Protein AF-A0A9E2LKU8-F1 (afdb_monomer_lite)

pLDDT: mean 84.95, std 12.09, range [50.47, 97.06]

Sequence (110 aa):
MYIESYIDKIQSFVNSGNYHAAFNIAISGLNECRSNNDQLCINKFLSIISGISLMMAHEFGSKEYLDKGEGSKMFCFICGATEDKAELLAGASGAICAKCAKDAYKHFSG

Radius of gyration: 20.59 Å; chains: 1; bounding box: 26×54×46 Å

Structure (mmCIF, N/CA/C/O backbone):
data_AF-A0A9E2LKU8-F1
#
_entry.id   AF-A0A9E2LKU8-F1
#
loop_
_atom_site.group_PDB
_atom_site.id
_atom_site.type_symbol
_atom_site.label_atom_id
_atom_site.label_alt_id
_atom_site.label_comp_id
_atom_site.label_asym_id
_atom_site.label_entity_id
_atom_site.label_seq_id
_atom_site.pdbx_PDB_ins_code
_atom_site.Cartn_x
_atom_site.Cartn_y
_atom_site.Cartn_z
_atom_site.occupancy
_atom_site.B_iso_or_equiv
_atom_site.auth_seq_id
_atom_site.auth_comp_id
_atom_site.auth_asym_id
_atom_site.auth_atom_id
_atom_site.pdbx_PDB_model_num
ATOM 1 N N . MET A 1 1 ? -12.541 15.348 14.274 1.00 51.66 1 MET A N 1
ATOM 2 C CA . MET A 1 1 ? -11.275 15.180 13.529 1.00 51.66 1 MET A CA 1
ATOM 3 C C . MET A 1 1 ? -11.625 14.871 12.081 1.00 51.66 1 MET A C 1
ATOM 5 O O . MET A 1 1 ? -12.233 13.837 11.835 1.00 51.66 1 MET A O 1
ATOM 9 N N . TYR A 1 2 ? -11.346 15.773 11.136 1.00 65.75 2 TYR A N 1
ATOM 10 C CA . TYR A 1 2 ? -11.710 15.564 9.729 1.00 65.75 2 TYR A CA 1
ATOM 11 C C . TYR A 1 2 ? -10.594 14.796 9.021 1.00 65.75 2 TYR A C 1
ATOM 13 O O . TYR A 1 2 ? -9.729 15.390 8.383 1.00 65.75 2 TYR A O 1
ATOM 21 N N . ILE A 1 3 ? -10.612 13.467 9.154 1.00 74.31 3 ILE A N 1
ATOM 22 C CA . ILE A 1 3 ? 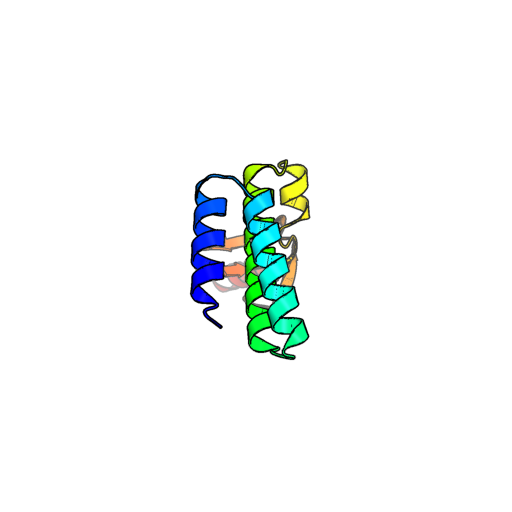-9.738 12.538 8.412 1.00 74.31 3 ILE A CA 1
ATOM 23 C C . ILE A 1 3 ? -9.736 12.862 6.907 1.00 74.31 3 ILE A C 1
ATOM 25 O O . ILE A 1 3 ? -8.711 12.727 6.247 1.00 74.31 3 ILE A O 1
ATOM 29 N N . GLU A 1 4 ? -10.858 13.350 6.377 1.00 79.50 4 GLU A N 1
ATOM 30 C CA . GLU A 1 4 ? -10.984 13.795 4.986 1.00 79.50 4 GLU A CA 1
ATOM 31 C C . GLU A 1 4 ? -9.998 14.915 4.624 1.00 79.50 4 GLU A C 1
ATOM 33 O O . GLU A 1 4 ? -9.355 14.839 3.586 1.00 79.50 4 GLU A O 1
ATOM 38 N N . SER A 1 5 ? -9.733 15.865 5.529 1.00 84.81 5 SER A N 1
ATOM 39 C CA . SER A 1 5 ? -8.751 16.931 5.279 1.00 84.81 5 SER A CA 1
ATOM 40 C C . SER A 1 5 ? -7.315 16.406 5.160 1.00 84.81 5 SER A C 1
ATOM 42 O O . SER A 1 5 ? -6.513 16.967 4.410 1.00 84.81 5 SER A O 1
ATOM 44 N N . TYR A 1 6 ? -6.973 15.330 5.878 1.00 86.81 6 TYR A N 1
ATOM 45 C CA . TYR A 1 6 ? -5.689 14.649 5.694 1.00 86.81 6 TYR A CA 1
ATOM 46 C C . TYR A 1 6 ? -5.638 13.945 4.339 1.00 86.81 6 TYR A C 1
ATOM 48 O O . TYR A 1 6 ? -4.651 14.089 3.623 1.00 86.81 6 TYR A O 1
ATOM 56 N N . ILE A 1 7 ? -6.699 13.222 3.975 1.00 89.81 7 ILE A N 1
ATOM 57 C CA . ILE A 1 7 ? -6.778 12.467 2.717 1.00 89.81 7 ILE A CA 1
ATOM 58 C C . ILE A 1 7 ? -6.666 13.398 1.509 1.00 89.81 7 ILE A C 1
ATOM 60 O O . ILE A 1 7 ? -5.848 13.135 0.631 1.00 89.81 7 ILE A O 1
ATOM 64 N N . ASP A 1 8 ? -7.390 14.516 1.499 1.00 91.94 8 ASP A N 1
ATOM 65 C CA . ASP A 1 8 ? -7.356 15.480 0.393 1.00 91.94 8 ASP A CA 1
ATOM 66 C C . ASP A 1 8 ? -5.957 16.079 0.199 1.00 91.94 8 ASP A C 1
ATOM 68 O O . ASP A 1 8 ? -5.458 16.197 -0.923 1.00 91.94 8 ASP A O 1
ATOM 72 N N . LYS A 1 9 ? -5.275 16.414 1.303 1.00 93.38 9 LYS A N 1
ATOM 73 C CA . LYS A 1 9 ? -3.895 16.921 1.261 1.00 93.38 9 LYS A CA 1
ATOM 74 C C . LYS A 1 9 ? -2.920 15.863 0.761 1.00 93.38 9 LYS A C 1
ATOM 76 O O . LYS A 1 9 ? -2.075 16.172 -0.075 1.00 93.38 9 LYS A O 1
ATOM 81 N N . ILE A 1 10 ? -3.040 14.629 1.252 1.00 94.25 10 ILE A N 1
ATOM 82 C CA . ILE A 1 10 ? -2.211 13.504 0.803 1.00 94.25 10 ILE A CA 1
ATOM 83 C C . ILE A 1 10 ? -2.395 13.301 -0.700 1.00 94.25 10 ILE A C 1
ATOM 85 O O . ILE A 1 10 ? -1.404 13.245 -1.422 1.00 94.25 10 ILE A O 1
ATOM 89 N N . GLN A 1 11 ? -3.640 13.268 -1.180 1.00 93.00 11 GLN A N 1
ATOM 90 C CA . GLN A 1 11 ? -3.940 13.078 -2.596 1.00 93.00 11 GLN A CA 1
ATOM 91 C C . GLN A 1 11 ? -3.375 14.213 -3.457 1.00 93.00 11 GLN A C 1
ATOM 93 O O . GLN A 1 11 ? -2.798 13.950 -4.507 1.00 93.00 11 GLN A O 1
ATOM 98 N N . SER A 1 12 ? -3.477 15.466 -3.007 1.00 94.56 12 SER A N 1
ATOM 99 C CA . SER A 1 12 ? -2.881 16.617 -3.701 1.00 94.56 12 SER A CA 1
ATOM 100 C C . SER A 1 12 ? -1.354 16.494 -3.835 1.00 94.56 12 SER A C 1
ATOM 102 O O . SER A 1 12 ? -0.787 16.751 -4.901 1.00 94.56 12 SER A O 1
ATOM 104 N N . PHE A 1 13 ? -0.672 16.027 -2.784 1.00 95.88 13 PHE A N 1
ATOM 105 C CA . PHE A 1 13 ? 0.772 15.789 -2.832 1.00 95.88 13 PHE A CA 1
ATOM 106 C C . PHE A 1 13 ? 1.154 14.601 -3.717 1.00 95.88 13 PHE A C 1
ATOM 108 O O . PHE A 1 13 ? 2.099 14.715 -4.492 1.00 95.88 13 PHE A O 1
ATOM 115 N N . VAL A 1 14 ? 0.401 13.500 -3.673 1.00 93.38 14 VAL A N 1
ATOM 116 C CA . VAL A 1 14 ? 0.585 12.363 -4.590 1.00 93.38 14 VAL A CA 1
ATOM 117 C C . VAL A 1 14 ? 0.419 12.806 -6.045 1.00 93.38 14 VAL A C 1
ATOM 119 O O . VAL A 1 14 ? 1.292 12.550 -6.865 1.00 93.38 14 VAL A O 1
ATOM 122 N N . ASN A 1 15 ? -0.649 13.544 -6.361 1.00 91.44 15 ASN A N 1
ATOM 123 C CA . ASN A 1 15 ? -0.938 14.007 -7.723 1.00 91.44 15 ASN A CA 1
ATOM 124 C C . ASN A 1 15 ? 0.136 14.955 -8.283 1.00 91.44 15 ASN A C 1
ATOM 126 O O . ASN A 1 15 ? 0.261 15.090 -9.496 1.00 91.44 15 ASN A O 1
ATOM 130 N N . SER A 1 16 ? 0.891 15.626 -7.412 1.00 93.38 16 SER A N 1
ATOM 131 C CA . SER A 1 16 ? 2.004 16.505 -7.791 1.00 93.38 16 SER A CA 1
ATOM 132 C C . SER A 1 16 ? 3.375 15.817 -7.734 1.00 93.38 16 SER A C 1
ATOM 134 O O . SER A 1 16 ? 4.392 16.488 -7.900 1.00 93.38 16 SER A O 1
ATOM 136 N N . GLY A 1 17 ? 3.426 14.501 -7.482 1.00 91.75 17 GLY A N 1
ATOM 137 C CA . GLY A 1 17 ? 4.669 13.733 -7.335 1.00 91.75 17 GLY A CA 1
ATOM 138 C C . GLY A 1 17 ? 5.448 14.038 -6.048 1.00 91.75 17 GLY A C 1
ATOM 139 O O . GLY A 1 17 ? 6.579 13.587 -5.870 1.00 91.75 17 GLY A O 1
ATOM 140 N N . ASN A 1 18 ? 4.870 14.799 -5.113 1.00 96.25 18 ASN A N 1
ATOM 141 C CA . ASN A 1 18 ? 5.506 15.153 -3.848 1.00 96.25 18 ASN A CA 1
ATOM 142 C C . ASN A 1 18 ? 5.268 14.070 -2.784 1.00 96.25 18 ASN A C 1
ATOM 144 O O . ASN A 1 18 ? 4.601 14.278 -1.765 1.00 96.25 18 ASN A O 1
ATOM 148 N N . TYR A 1 19 ? 5.839 12.890 -3.016 1.00 95.50 19 TYR A N 1
ATOM 149 C CA . TYR A 1 19 ? 5.666 11.734 -2.137 1.00 95.50 19 TYR A CA 1
ATOM 150 C C . TYR A 1 19 ? 6.195 11.962 -0.718 1.00 95.50 19 TYR A C 1
ATOM 152 O O . TYR A 1 19 ? 5.606 11.468 0.241 1.00 95.50 19 TYR A O 1
ATOM 160 N N . HIS A 1 20 ? 7.254 12.762 -0.555 1.00 94.88 20 HIS A N 1
ATOM 161 C CA . HIS A 1 20 ? 7.780 13.112 0.765 1.00 94.88 20 HIS A CA 1
ATOM 162 C C . HIS A 1 20 ? 6.737 13.858 1.614 1.00 94.88 20 HIS A C 1
ATOM 164 O O . HIS A 1 20 ? 6.482 13.483 2.760 1.00 94.88 20 HIS A O 1
ATOM 170 N N . ALA A 1 21 ? 6.084 14.879 1.045 1.00 96.12 21 ALA A N 1
ATOM 171 C CA . ALA A 1 21 ? 5.019 15.600 1.738 1.00 96.12 21 ALA A CA 1
ATOM 172 C C . ALA A 1 21 ? 3.802 14.702 2.007 1.00 96.12 21 ALA A C 1
ATOM 174 O O . ALA A 1 21 ? 3.245 14.748 3.105 1.00 96.12 21 ALA A O 1
ATOM 175 N N . ALA A 1 22 ? 3.432 13.840 1.054 1.00 96.56 22 ALA A N 1
ATOM 176 C CA . ALA A 1 22 ? 2.350 12.873 1.231 1.00 96.56 22 ALA A CA 1
ATOM 177 C C . ALA A 1 22 ? 2.604 11.931 2.427 1.00 96.56 22 ALA A C 1
ATOM 179 O O . ALA A 1 22 ? 1.728 11.774 3.280 1.00 96.56 22 ALA A O 1
ATOM 180 N N . PHE A 1 23 ? 3.814 11.368 2.545 1.00 96.06 23 PHE A N 1
ATO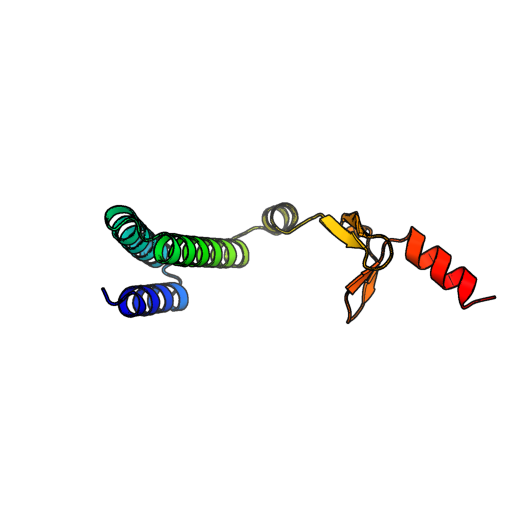M 181 C CA . PHE A 1 23 ? 4.207 10.522 3.679 1.00 96.06 23 PHE A CA 1
ATOM 182 C C . PHE A 1 23 ? 4.157 11.266 5.008 1.00 96.06 23 PHE A C 1
ATOM 184 O O . PHE A 1 23 ? 3.613 10.740 5.978 1.00 96.06 23 PHE A O 1
ATOM 191 N N . ASN A 1 24 ? 4.689 12.489 5.061 1.00 96.44 24 ASN A N 1
ATOM 192 C CA . ASN A 1 24 ? 4.702 13.268 6.297 1.00 96.44 24 ASN A CA 1
ATOM 193 C C . ASN A 1 24 ? 3.277 13.513 6.812 1.00 96.44 24 ASN A C 1
ATOM 195 O O . ASN A 1 24 ? 3.004 13.273 7.986 1.00 96.44 24 ASN A O 1
ATOM 199 N N . ILE A 1 25 ? 2.348 13.903 5.933 1.00 96.88 25 ILE A N 1
ATOM 200 C CA . ILE A 1 25 ? 0.941 14.105 6.308 1.00 96.88 25 ILE A CA 1
ATOM 201 C C . ILE A 1 25 ? 0.280 12.785 6.732 1.00 96.88 25 ILE A C 1
ATOM 203 O O . ILE A 1 25 ? -0.449 12.761 7.726 1.00 96.88 25 ILE A O 1
ATOM 207 N N . ALA A 1 26 ? 0.554 11.679 6.034 1.00 96.75 26 ALA A N 1
ATOM 208 C CA . ALA A 1 26 ? 0.020 10.367 6.395 1.00 96.75 26 ALA A CA 1
ATOM 209 C C . ALA A 1 26 ? 0.521 9.883 7.770 1.00 96.75 26 ALA A C 1
ATOM 211 O O . ALA A 1 26 ? -0.263 9.367 8.566 1.00 96.75 26 ALA A O 1
ATOM 212 N N . ILE A 1 27 ? 1.801 10.098 8.086 1.00 97.06 27 ILE A N 1
ATOM 213 C CA . ILE A 1 27 ? 2.394 9.760 9.389 1.00 97.06 27 ILE A CA 1
ATOM 214 C C . ILE A 1 27 ? 1.834 10.659 10.497 1.00 97.06 27 ILE A C 1
ATOM 216 O O . ILE A 1 27 ? 1.549 10.170 11.591 1.00 97.06 27 ILE A O 1
ATOM 220 N N . SER A 1 28 ? 1.631 11.955 10.236 1.00 95.81 28 SER A N 1
ATOM 221 C CA . SER A 1 28 ? 0.959 12.852 11.185 1.00 95.81 28 SER A CA 1
ATOM 222 C C . SER A 1 28 ? -0.443 12.352 11.530 1.00 95.81 28 SER A C 1
ATOM 224 O O . SER A 1 28 ? -0.762 12.228 12.712 1.00 95.81 28 SER A O 1
ATOM 226 N N . GLY A 1 29 ? -1.238 11.978 10.523 1.00 95.44 29 GLY A N 1
ATOM 227 C CA . GLY A 1 29 ? -2.567 11.406 10.738 1.00 95.44 29 GLY A CA 1
ATOM 228 C C . GLY A 1 29 ? -2.529 10.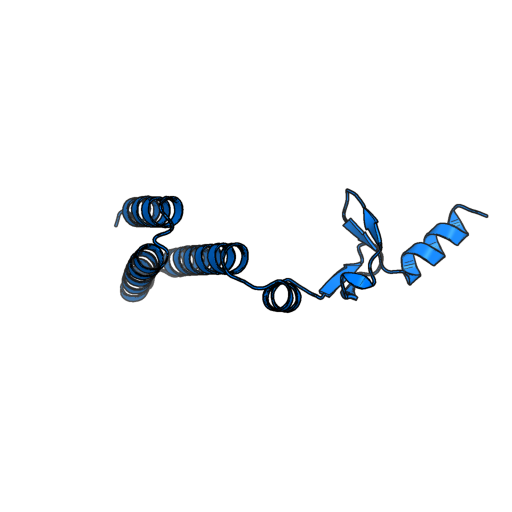082 11.507 1.00 95.44 29 GLY A C 1
ATOM 229 O O . GLY A 1 29 ? -3.269 9.913 12.473 1.00 95.44 29 GLY A O 1
ATOM 230 N N . LEU A 1 30 ? -1.600 9.180 11.170 1.00 96.94 30 LEU A N 1
ATOM 231 C CA . LEU A 1 30 ? -1.377 7.929 11.907 1.00 96.94 30 LEU A CA 1
ATOM 232 C C . LEU A 1 30 ? -1.070 8.175 13.395 1.00 96.94 30 LEU A C 1
ATOM 234 O O . LEU A 1 30 ? -1.627 7.506 14.266 1.00 96.94 30 LEU A O 1
ATOM 238 N N . ASN A 1 31 ? -0.193 9.135 13.695 1.00 96.56 31 ASN A N 1
ATOM 239 C CA . ASN A 1 31 ? 0.179 9.486 15.066 1.00 96.56 31 ASN A CA 1
ATOM 240 C C . ASN A 1 31 ? -0.990 10.084 15.856 1.00 96.56 31 ASN A C 1
ATOM 242 O O . ASN A 1 31 ? -1.119 9.811 17.054 1.00 96.56 31 ASN A O 1
ATOM 246 N N . GLU A 1 32 ? -1.849 10.861 15.199 1.00 95.06 32 GLU A N 1
ATOM 247 C CA . GLU A 1 32 ? -3.080 11.386 15.790 1.00 95.06 32 GLU A CA 1
ATOM 248 C C . GLU A 1 32 ? -4.063 10.246 16.106 1.00 95.06 32 GLU A C 1
ATOM 250 O O . GLU A 1 32 ? -4.506 10.127 17.249 1.00 95.06 32 GLU A O 1
ATOM 255 N N . CYS A 1 33 ? -4.313 9.330 15.158 1.00 95.56 33 CYS A N 1
ATOM 256 C CA . CYS A 1 33 ? -5.138 8.136 15.398 1.00 95.56 33 CYS A CA 1
ATOM 257 C C . CYS A 1 33 ? -4.608 7.304 16.574 1.00 95.56 33 CYS A C 1
ATOM 259 O O . CYS A 1 33 ? -5.375 6.866 17.432 1.00 95.56 33 CYS A O 1
ATOM 261 N N . ARG A 1 34 ? -3.282 7.108 16.630 1.00 97.06 34 ARG A N 1
ATOM 262 C CA . ARG A 1 34 ? -2.610 6.364 17.701 1.00 97.06 34 ARG A CA 1
ATOM 263 C C . ARG A 1 34 ? -2.810 7.026 19.058 1.00 97.06 34 ARG A C 1
ATOM 265 O O . ARG A 1 34 ? -3.123 6.336 20.018 1.00 97.06 34 ARG A O 1
ATOM 272 N N . SER A 1 35 ? -2.665 8.348 19.131 1.00 96.88 35 SER A N 1
ATOM 273 C CA . SER A 1 35 ? -2.886 9.110 20.370 1.00 96.88 35 SER A CA 1
ATOM 274 C C . SER A 1 35 ? -4.326 8.986 20.880 1.00 96.88 35 SER A C 1
ATOM 276 O O . SER A 1 35 ? -4.555 9.023 22.085 1.00 96.88 35 SER A O 1
ATOM 278 N N . ASN A 1 36 ? -5.280 8.774 19.970 1.00 96.00 36 ASN A N 1
ATOM 279 C CA . ASN A 1 36 ? -6.698 8.595 20.277 1.00 96.00 36 ASN A CA 1
ATOM 280 C C . ASN A 1 36 ? -7.121 7.124 20.472 1.00 96.00 36 ASN A C 1
ATOM 282 O O . ASN A 1 36 ? -8.300 6.870 20.704 1.00 96.00 36 ASN A O 1
ATOM 286 N N . ASN A 1 37 ? -6.198 6.155 20.385 1.00 96.19 37 ASN A N 1
ATOM 287 C CA . ASN A 1 37 ? -6.489 4.710 20.393 1.00 96.19 37 ASN A CA 1
ATOM 288 C C . ASN A 1 37 ? -7.535 4.269 19.339 1.00 96.19 37 ASN A C 1
ATOM 290 O O . ASN A 1 37 ? -8.280 3.313 19.554 1.00 96.19 37 ASN A O 1
ATOM 294 N N . ASP A 1 38 ? -7.596 4.947 18.187 1.00 96.62 38 ASP A N 1
ATOM 295 C CA . ASP A 1 38 ? -8.546 4.639 17.110 1.00 96.62 38 ASP A CA 1
ATOM 296 C C . ASP A 1 38 ? -7.929 3.665 16.094 1.00 96.62 38 ASP A C 1
ATOM 298 O O . ASP A 1 38 ? -7.240 4.056 15.147 1.00 96.62 38 ASP A O 1
ATOM 302 N N . GLN A 1 39 ? -8.186 2.369 16.286 1.00 96.44 39 GLN A N 1
ATOM 303 C CA . GLN A 1 39 ? -7.620 1.316 15.439 1.00 96.44 39 GLN A CA 1
ATOM 304 C C . GLN A 1 39 ? -8.129 1.357 13.989 1.00 96.44 39 GLN A C 1
ATOM 306 O O . GLN A 1 39 ? -7.382 1.018 13.068 1.00 96.44 39 GLN A O 1
ATOM 311 N N . LEU A 1 40 ? -9.374 1.784 13.755 1.00 94.12 40 LEU A N 1
ATOM 312 C CA . LEU A 1 40 ? -9.916 1.904 12.397 1.00 94.12 40 LEU A CA 1
ATOM 313 C C . LEU A 1 40 ? -9.204 3.028 11.637 1.00 94.12 40 LEU A C 1
ATOM 315 O O . LEU A 1 40 ? -8.818 2.851 10.480 1.00 94.12 40 LEU A O 1
ATOM 319 N N . CYS A 1 41 ? -8.962 4.152 12.311 1.00 93.50 41 CYS A N 1
ATOM 320 C CA . CYS A 1 41 ? -8.170 5.264 11.795 1.00 93.50 41 CYS A CA 1
ATOM 321 C C . CYS A 1 41 ? -6.719 4.836 11.520 1.00 93.50 41 CYS A C 1
ATOM 323 O O . CYS A 1 41 ? -6.209 5.087 10.427 1.00 93.50 41 CYS A O 1
ATOM 325 N N . ILE A 1 42 ? -6.083 4.098 12.440 1.00 96.25 42 ILE A N 1
ATOM 326 C CA . ILE A 1 42 ? -4.738 3.525 12.240 1.00 96.25 42 ILE A CA 1
ATOM 327 C C . ILE A 1 42 ? -4.693 2.662 10.973 1.00 96.25 42 ILE A C 1
ATOM 329 O O . ILE A 1 42 ? -3.850 2.890 10.105 1.00 96.25 42 ILE A O 1
ATOM 333 N N . ASN A 1 43 ? -5.622 1.713 10.824 1.00 93.56 43 ASN A N 1
ATOM 334 C CA . ASN A 1 43 ? -5.675 0.823 9.660 1.00 93.56 43 ASN A CA 1
ATOM 335 C C . ASN A 1 43 ? -5.835 1.607 8.350 1.00 93.56 43 ASN A C 1
ATOM 337 O O . ASN A 1 43 ? -5.220 1.267 7.334 1.00 93.56 43 ASN A O 1
ATOM 341 N N . LYS A 1 44 ? -6.623 2.689 8.375 1.00 94.50 44 LYS A N 1
ATOM 342 C CA . LYS A 1 44 ? -6.815 3.568 7.220 1.00 94.50 44 LYS A CA 1
ATOM 343 C C . LYS A 1 44 ? -5.514 4.261 6.813 1.00 94.50 44 LYS A C 1
ATOM 345 O O . LYS A 1 44 ? -5.152 4.209 5.640 1.00 94.50 44 LYS A O 1
ATOM 350 N N . PHE A 1 45 ? -4.771 4.847 7.753 1.00 95.25 45 PHE A N 1
ATOM 351 C CA . PHE A 1 45 ? -3.495 5.498 7.431 1.00 95.25 45 PHE A CA 1
ATOM 352 C C . PHE A 1 45 ? -2.397 4.510 7.032 1.00 95.25 45 PHE A C 1
ATOM 354 O O . PHE A 1 45 ? -1.640 4.808 6.112 1.00 95.25 45 PHE A O 1
ATOM 361 N N . LEU A 1 46 ? -2.341 3.315 7.627 1.00 95.31 46 LEU A N 1
ATOM 362 C CA . LEU A 1 46 ? -1.424 2.259 7.174 1.00 95.31 46 LEU A CA 1
ATOM 363 C C . LEU A 1 46 ? -1.709 1.835 5.726 1.00 95.31 46 LEU A C 1
ATOM 365 O O . LEU A 1 46 ? -0.778 1.646 4.941 1.00 95.31 46 LEU A O 1
ATOM 369 N N . SER A 1 47 ? -2.988 1.750 5.350 1.00 92.50 47 SER A N 1
ATOM 370 C CA . SER A 1 47 ? -3.391 1.462 3.967 1.00 92.50 47 SER A CA 1
ATOM 371 C C . SER A 1 47 ? -2.959 2.578 3.010 1.00 92.50 47 SER A C 1
ATOM 373 O O . SER A 1 47 ? -2.420 2.296 1.943 1.00 92.50 47 SER A O 1
ATOM 375 N N . ILE A 1 48 ? -3.118 3.845 3.410 1.00 93.06 48 ILE A N 1
ATOM 376 C CA . ILE A 1 48 ? -2.670 5.008 2.625 1.00 93.06 48 ILE A CA 1
ATOM 377 C C . ILE A 1 48 ? -1.148 4.991 2.430 1.00 93.06 48 ILE A C 1
ATOM 379 O O . ILE A 1 48 ? -0.673 5.104 1.304 1.00 93.06 48 ILE A O 1
ATOM 383 N N . ILE A 1 49 ? -0.380 4.799 3.505 1.00 95.12 49 ILE A N 1
ATOM 384 C CA . ILE A 1 49 ? 1.091 4.716 3.481 1.00 95.12 49 ILE A CA 1
ATOM 385 C C . ILE A 1 49 ? 1.561 3.594 2.546 1.00 95.12 49 ILE A C 1
ATOM 387 O O . ILE A 1 49 ? 2.487 3.782 1.752 1.00 95.12 49 ILE A O 1
ATOM 391 N N . SER A 1 50 ? 0.894 2.440 2.599 1.00 90.44 50 SER A N 1
ATOM 392 C CA . SER A 1 50 ? 1.181 1.313 1.706 1.00 90.44 50 SER A CA 1
ATOM 393 C C . SER A 1 50 ? 0.902 1.675 0.245 1.00 90.44 50 SER A C 1
ATOM 395 O O . SER A 1 50 ? 1.732 1.409 -0.619 1.00 90.44 50 SER A O 1
ATOM 397 N N . GLY A 1 51 ? -0.215 2.356 -0.032 1.00 88.31 51 GLY A N 1
ATOM 398 C CA . GLY A 1 51 ? -0.546 2.850 -1.370 1.00 88.31 51 GLY A CA 1
ATOM 399 C C . GLY A 1 51 ? 0.492 3.830 -1.923 1.00 88.31 51 GLY A C 1
ATOM 400 O O . GLY A 1 51 ? 0.926 3.679 -3.062 1.00 88.31 51 GLY A O 1
ATOM 401 N N . ILE A 1 52 ? 0.954 4.787 -1.111 1.00 90.94 52 ILE A N 1
ATOM 402 C CA . ILE A 1 52 ? 2.021 5.728 -1.502 1.00 90.94 52 ILE A CA 1
ATOM 403 C C . ILE A 1 52 ? 3.316 4.971 -1.822 1.00 90.94 52 ILE A C 1
ATOM 405 O O . ILE A 1 52 ? 3.957 5.245 -2.835 1.00 90.94 52 ILE A O 1
ATOM 409 N N . SER A 1 53 ? 3.670 3.982 -0.998 1.00 89.69 53 SER A N 1
ATOM 410 C CA . SER A 1 53 ? 4.857 3.142 -1.212 1.00 89.69 53 SER A CA 1
ATOM 411 C C .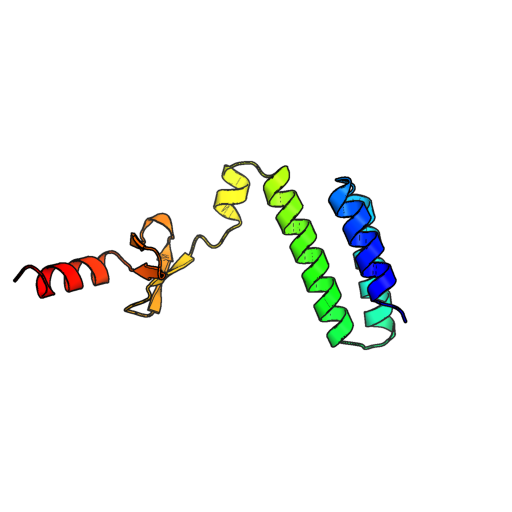 SER A 1 53 ? 4.785 2.372 -2.534 1.00 89.69 53 SER A C 1
ATOM 413 O O . SER A 1 53 ? 5.769 2.325 -3.267 1.00 89.69 53 SER A O 1
ATOM 415 N N . LEU A 1 54 ? 3.618 1.805 -2.863 1.00 85.38 54 LEU A N 1
ATOM 416 C CA . LEU A 1 54 ? 3.390 1.098 -4.127 1.00 85.38 54 LEU A CA 1
ATOM 417 C C . LEU A 1 54 ? 3.490 2.034 -5.336 1.00 85.38 54 LEU A C 1
ATOM 419 O O . LEU A 1 54 ? 4.113 1.673 -6.331 1.00 85.38 54 LEU A O 1
ATOM 423 N N . MET A 1 55 ? 2.936 3.246 -5.246 1.00 88.19 55 MET A N 1
ATOM 424 C CA . MET A 1 55 ? 3.063 4.244 -6.317 1.00 88.19 55 MET A CA 1
ATOM 425 C C . MET A 1 55 ? 4.528 4.624 -6.558 1.00 88.19 55 MET A C 1
ATOM 427 O O . MET A 1 55 ? 4.979 4.614 -7.699 1.00 88.19 55 MET A O 1
ATOM 431 N N . MET A 1 56 ? 5.303 4.858 -5.494 1.00 88.69 56 MET A N 1
ATOM 432 C CA . MET A 1 56 ? 6.742 5.126 -5.613 1.00 88.69 56 MET A CA 1
ATOM 433 C C . MET A 1 56 ? 7.523 3.941 -6.183 1.00 88.69 56 MET A C 1
ATOM 435 O O . MET A 1 56 ? 8.427 4.139 -6.990 1.00 88.69 56 MET A O 1
ATOM 439 N N . ALA A 1 57 ? 7.192 2.715 -5.769 1.00 86.81 57 ALA A N 1
ATOM 440 C CA . ALA A 1 57 ? 7.799 1.509 -6.319 1.00 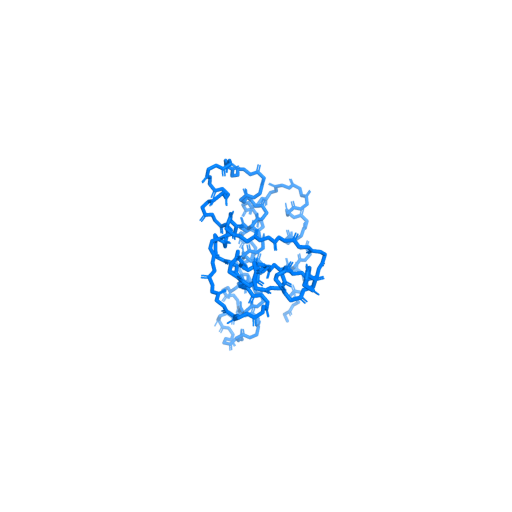86.81 57 ALA A CA 1
ATOM 441 C C . ALA A 1 57 ? 7.555 1.418 -7.828 1.00 86.81 57 ALA A C 1
ATOM 443 O O . ALA A 1 57 ? 8.490 1.163 -8.578 1.00 86.81 57 ALA A O 1
ATOM 444 N N . HIS A 1 58 ? 6.327 1.676 -8.277 1.00 83.88 58 HIS A N 1
ATOM 445 C CA . HIS A 1 58 ? 5.985 1.665 -9.695 1.00 83.88 58 HIS A CA 1
ATOM 446 C C . HIS A 1 58 ? 6.670 2.797 -10.483 1.00 83.88 58 HIS A C 1
ATOM 448 O O . HIS A 1 58 ? 7.081 2.584 -11.619 1.00 83.88 58 HIS A O 1
ATOM 454 N N . GLU A 1 59 ? 6.799 3.995 -9.906 1.00 88.88 59 GLU A N 1
ATOM 455 C CA . GLU A 1 59 ? 7.394 5.149 -10.596 1.00 88.88 59 GLU A CA 1
ATOM 456 C C . GLU A 1 59 ? 8.928 5.104 -10.657 1.00 88.88 59 GLU A C 1
ATOM 458 O O . GLU A 1 59 ? 9.515 5.460 -11.678 1.00 88.88 59 GLU A O 1
ATO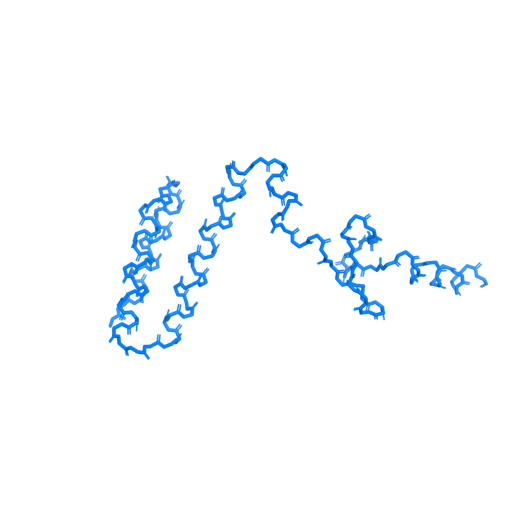M 463 N N . PHE A 1 60 ? 9.587 4.663 -9.582 1.00 91.06 60 PHE A N 1
ATOM 464 C CA . PHE A 1 60 ? 11.048 4.747 -9.441 1.00 91.06 60 PHE A CA 1
ATOM 465 C C . PHE A 1 60 ? 11.751 3.392 -9.349 1.00 91.06 60 PHE A C 1
ATOM 467 O O . PHE A 1 60 ? 12.979 3.329 -9.434 1.00 91.06 60 PHE A O 1
ATOM 474 N N . GLY A 1 61 ? 11.010 2.310 -9.121 1.00 87.50 61 GLY A N 1
ATOM 475 C CA . GLY A 1 61 ? 11.573 0.973 -9.001 1.00 87.50 61 GLY A CA 1
ATOM 476 C C . GLY A 1 61 ? 12.181 0.506 -10.317 1.00 87.50 61 GLY A C 1
ATOM 477 O O . GLY A 1 61 ? 11.591 0.653 -11.386 1.00 87.50 61 GLY A O 1
ATOM 478 N N . SER A 1 62 ? 13.366 -0.102 -10.244 1.00 87.50 62 SER A N 1
ATOM 479 C CA . SER A 1 62 ? 13.904 -0.825 -11.394 1.00 87.50 62 SER A CA 1
ATOM 480 C C . SER A 1 62 ? 13.058 -2.066 -11.676 1.00 87.50 62 SER A C 1
ATOM 482 O O . SER A 1 62 ? 12.337 -2.565 -10.806 1.00 87.50 62 SER A O 1
ATOM 484 N N . LYS A 1 63 ? 13.196 -2.622 -12.879 1.00 79.94 63 LYS A N 1
ATOM 485 C CA . LYS A 1 63 ? 12.558 -3.894 -13.223 1.00 79.94 63 LYS A CA 1
ATOM 486 C C . LYS A 1 63 ? 12.910 -4.990 -12.208 1.00 79.94 63 LYS A C 1
ATOM 488 O O . LYS A 1 63 ? 12.027 -5.660 -11.693 1.00 79.94 63 LYS A O 1
ATOM 493 N N . GLU A 1 64 ? 14.184 -5.101 -11.834 1.00 82.88 64 GLU A N 1
ATOM 494 C CA . GLU A 1 64 ? 14.661 -6.073 -10.843 1.00 82.88 64 GLU A CA 1
ATOM 495 C C . GLU A 1 64 ? 14.108 -5.822 -9.435 1.00 82.88 64 GLU A C 1
ATOM 497 O O . GLU A 1 64 ? 14.018 -6.755 -8.639 1.00 82.88 64 GLU A O 1
ATOM 502 N N . TYR A 1 65 ? 13.788 -4.571 -9.091 1.00 79.69 65 TYR A N 1
ATOM 503 C CA . TYR A 1 65 ? 13.150 -4.228 -7.822 1.00 79.69 65 TYR A CA 1
ATOM 504 C C . TYR A 1 65 ? 11.681 -4.665 -7.809 1.00 79.69 65 TYR A C 1
ATOM 506 O O . TYR A 1 65 ? 11.235 -5.299 -6.853 1.00 79.69 65 TYR A O 1
ATOM 514 N N . LEU A 1 66 ? 10.948 -4.381 -8.886 1.00 76.50 66 LEU A N 1
ATOM 515 C CA . LEU A 1 66 ? 9.535 -4.736 -9.032 1.00 76.50 66 LEU A CA 1
ATOM 516 C C . LEU A 1 66 ? 9.326 -6.251 -9.130 1.00 76.50 66 LEU A C 1
ATOM 518 O O . LEU A 1 66 ? 8.448 -6.791 -8.458 1.00 76.50 66 LEU A O 1
ATOM 522 N N . ASP A 1 67 ? 10.207 -6.946 -9.850 1.00 70.88 67 ASP A N 1
ATOM 523 C CA . ASP A 1 67 ? 10.196 -8.409 -9.981 1.00 70.88 67 ASP A CA 1
ATOM 524 C C . ASP A 1 67 ? 10.464 -9.127 -8.639 1.00 70.88 67 ASP A C 1
ATOM 526 O O . ASP A 1 67 ? 10.159 -10.311 -8.490 1.00 70.88 67 ASP A O 1
ATOM 530 N N . LYS A 1 68 ? 11.008 -8.420 -7.635 1.00 67.69 68 LYS A N 1
ATOM 531 C CA . LYS A 1 68 ? 11.174 -8.916 -6.255 1.00 67.69 68 LYS A CA 1
ATOM 532 C C . LYS A 1 68 ? 10.008 -8.550 -5.327 1.00 67.69 68 LYS A C 1
ATOM 534 O O . LYS A 1 68 ? 9.888 -9.163 -4.267 1.00 67.69 68 LYS A O 1
ATOM 539 N N . GLY A 1 69 ? 9.218 -7.528 -5.673 1.00 58.00 69 GLY A N 1
ATOM 540 C CA . GLY A 1 69 ? 8.277 -6.851 -4.770 1.00 58.00 69 GLY A CA 1
ATOM 541 C C . GLY A 1 69 ? 6.804 -7.222 -4.946 1.00 58.00 69 GLY A C 1
ATOM 542 O O . GLY A 1 69 ? 6.037 -7.113 -3.991 1.00 58.00 69 GLY A O 1
ATOM 543 N N . GLU A 1 70 ? 6.393 -7.710 -6.114 1.00 50.47 70 GLU A N 1
ATOM 544 C CA . GLU A 1 70 ? 5.048 -8.250 -6.311 1.00 50.47 70 GLU A CA 1
ATOM 545 C C . GLU A 1 70 ? 5.076 -9.768 -6.272 1.00 50.47 70 GLU A C 1
ATOM 547 O O . GLU A 1 70 ? 5.625 -10.391 -7.175 1.00 50.47 70 GLU A O 1
ATOM 552 N N . GLY A 1 71 ? 4.438 -10.337 -5.242 1.00 54.81 71 GLY A N 1
ATOM 553 C CA . GLY A 1 71 ? 3.837 -11.671 -5.237 1.00 54.81 71 GLY A CA 1
ATOM 554 C C . GLY A 1 71 ? 4.362 -12.612 -6.310 1.00 54.81 71 GLY A C 1
ATOM 555 O O . GLY A 1 71 ? 3.620 -12.989 -7.219 1.00 54.81 71 GLY A O 1
ATOM 556 N N . SER A 1 72 ? 5.627 -13.028 -6.174 1.00 55.56 72 SER A N 1
ATOM 557 C CA . SER A 1 72 ? 6.179 -14.074 -7.027 1.00 55.56 72 SER A CA 1
ATOM 558 C C . SER A 1 72 ? 5.323 -15.318 -6.932 1.00 55.56 72 SER A C 1
ATOM 560 O O . SER A 1 72 ? 5.339 -16.089 -7.862 1.00 55.56 72 SER A O 1
ATOM 562 N N . LYS A 1 73 ? 4.507 -15.449 -5.882 1.00 65.19 73 LYS A N 1
ATOM 563 C CA . LYS A 1 73 ? 3.590 -16.540 -5.639 1.00 65.19 73 LYS A CA 1
ATOM 564 C C . LYS A 1 73 ? 2.129 -16.161 -5.880 1.00 65.19 73 LYS A C 1
ATOM 566 O O . LYS A 1 73 ? 1.591 -15.278 -5.217 1.00 65.19 73 LYS A O 1
ATOM 571 N N . MET A 1 74 ? 1.470 -16.875 -6.784 1.00 71.69 74 MET A N 1
ATOM 572 C CA . MET A 1 74 ? 0.045 -16.751 -7.091 1.00 71.69 74 MET A CA 1
ATOM 573 C C . MET A 1 74 ? -0.625 -18.125 -6.914 1.00 71.69 74 MET A C 1
ATOM 575 O O . MET A 1 74 ? 0.023 -19.167 -7.006 1.00 71.69 74 MET A O 1
ATOM 579 N N . PHE A 1 75 ? -1.914 -18.143 -6.568 1.00 82.19 75 PHE A N 1
ATOM 580 C CA . PHE A 1 75 ? -2.619 -19.394 -6.295 1.00 82.19 75 PHE A CA 1
ATOM 581 C C . PHE A 1 75 ? -3.163 -20.015 -7.586 1.00 82.19 75 PHE A C 1
ATOM 583 O O . PHE A 1 75 ? -3.701 -19.327 -8.453 1.00 82.19 75 PHE A O 1
ATOM 590 N N . CYS A 1 76 ? -3.066 -21.336 -7.693 1.00 85.06 76 CYS A N 1
ATOM 591 C CA . CYS A 1 76 ? -3.772 -22.110 -8.697 1.00 85.06 76 CYS A CA 1
ATOM 592 C C . CYS A 1 76 ? -5.257 -22.180 -8.335 1.00 85.06 76 CYS A C 1
ATOM 594 O O . CYS A 1 76 ? -5.619 -22.708 -7.283 1.00 85.06 76 CYS A O 1
ATOM 596 N N . PHE A 1 77 ? -6.125 -21.729 -9.238 1.00 87.12 77 PHE A N 1
ATOM 597 C CA . PHE A 1 77 ? -7.573 -21.739 -9.031 1.00 87.12 77 PHE A CA 1
ATOM 598 C C . PHE A 1 77 ? -8.162 -23.146 -8.831 1.00 87.12 77 PHE A C 1
ATOM 600 O O . PHE A 1 77 ? -9.151 -23.303 -8.126 1.00 87.12 77 PHE A O 1
ATOM 607 N N . ILE A 1 78 ? -7.552 -24.176 -9.429 1.00 87.56 78 ILE A N 1
ATOM 608 C CA . ILE A 1 78 ? -8.085 -25.546 -9.396 1.00 87.56 78 ILE A CA 1
ATOM 609 C C . ILE A 1 78 ? -7.678 -26.287 -8.119 1.00 87.56 78 ILE A C 1
ATOM 611 O O . ILE A 1 78 ? -8.521 -26.895 -7.468 1.00 87.56 78 ILE A O 1
ATOM 615 N N . CYS A 1 79 ? -6.389 -26.278 -7.770 1.00 90.44 79 CYS A N 1
ATOM 616 C CA . CYS A 1 79 ? -5.874 -27.083 -6.657 1.00 90.44 79 CYS A CA 1
ATOM 617 C C . CYS A 1 79 ? -5.516 -26.276 -5.406 1.00 90.44 79 CYS A C 1
ATOM 619 O O . CYS A 1 79 ? -5.141 -26.872 -4.399 1.00 90.44 79 CYS A O 1
ATOM 621 N N . GLY A 1 80 ? -5.575 -24.943 -5.463 1.00 85.81 80 GLY A N 1
ATOM 622 C CA . GLY A 1 80 ? -5.195 -24.066 -4.353 1.00 85.81 80 GLY A CA 1
ATOM 623 C C . GLY A 1 80 ? -3.693 -24.025 -4.058 1.00 85.81 80 GLY A C 1
ATOM 624 O O . GLY A 1 80 ? -3.293 -23.397 -3.083 1.00 85.81 80 GLY A O 1
ATOM 625 N N . ALA A 1 81 ? -2.856 -24.681 -4.870 1.00 84.88 81 ALA A N 1
ATOM 626 C CA . ALA A 1 81 ? -1.409 -24.630 -4.705 1.00 84.88 81 ALA A CA 1
ATOM 627 C C . ALA A 1 81 ? -0.884 -23.216 -4.962 1.00 84.88 81 ALA A C 1
ATOM 629 O O . ALA A 1 81 ? -1.342 -22.528 -5.874 1.00 84.88 81 ALA A O 1
ATOM 630 N N . THR A 1 82 ? 0.090 -22.807 -4.161 1.00 81.00 82 THR A N 1
ATOM 631 C CA . THR A 1 82 ? 0.787 -21.537 -4.320 1.00 81.00 82 THR A CA 1
ATOM 632 C C . THR A 1 82 ? 2.027 -21.765 -5.174 1.00 81.00 82 THR A C 1
ATOM 634 O O . THR A 1 82 ? 2.952 -22.434 -4.720 1.00 81.00 82 THR A O 1
ATOM 637 N N . GLU A 1 83 ? 2.051 -21.191 -6.371 1.00 74.44 83 GLU A N 1
ATOM 638 C CA . GLU A 1 83 ? 3.107 -21.402 -7.369 1.00 74.44 83 GLU A CA 1
ATOM 639 C C . GLU A 1 83 ? 3.760 -20.087 -7.754 1.00 74.44 83 GLU A C 1
ATOM 641 O O . GLU A 1 83 ? 3.140 -19.028 -7.611 1.00 74.44 83 GLU A O 1
ATOM 646 N N . ASP A 1 84 ? 4.972 -20.151 -8.303 1.00 72.19 84 ASP A N 1
ATOM 647 C CA . ASP A 1 84 ? 5.576 -18.950 -8.850 1.00 72.19 84 ASP A CA 1
ATOM 648 C C . ASP A 1 84 ? 4.776 -18.448 -10.076 1.00 72.19 84 ASP A C 1
ATOM 650 O O . ASP A 1 84 ? 4.345 -19.226 -10.924 1.00 72.19 84 ASP A O 1
ATOM 654 N N . LYS A 1 85 ? 4.558 -17.133 -10.204 1.00 66.00 85 LYS A N 1
ATOM 655 C CA . LYS A 1 85 ? 3.755 -16.485 -11.259 1.00 66.00 85 LYS A CA 1
ATOM 656 C C . LYS A 1 85 ? 4.251 -16.858 -12.658 1.00 66.00 85 LYS A C 1
ATOM 658 O O . LYS A 1 85 ? 3.446 -16.966 -13.576 1.00 66.00 85 LYS A O 1
ATOM 663 N N . ALA A 1 86 ? 5.559 -17.081 -12.808 1.00 61.88 86 ALA A N 1
ATOM 664 C CA . ALA A 1 86 ? 6.180 -17.541 -14.050 1.00 61.88 86 ALA A CA 1
ATOM 665 C C . ALA A 1 86 ? 5.794 -18.985 -14.436 1.00 61.88 86 ALA A C 1
ATOM 667 O O . ALA A 1 86 ? 5.919 -19.359 -15.599 1.00 61.88 86 ALA A O 1
ATOM 668 N N . GLU A 1 87 ? 5.316 -19.787 -13.483 1.00 67.94 87 GLU A N 1
ATOM 669 C CA . GLU A 1 87 ? 4.938 -21.195 -13.663 1.00 67.94 87 GLU A CA 1
ATOM 670 C C . GLU A 1 87 ? 3.421 -21.399 -13.822 1.00 67.94 87 GLU A C 1
ATOM 672 O O . GLU A 1 87 ? 2.943 -22.526 -14.008 1.00 67.94 87 GLU A O 1
ATOM 677 N N . LEU A 1 88 ? 2.647 -20.311 -13.779 1.00 69.69 88 LEU A N 1
ATOM 678 C CA . LEU A 1 88 ? 1.201 -20.335 -13.948 1.00 69.69 88 LEU A CA 1
ATOM 679 C C . LEU A 1 88 ? 0.781 -19.963 -15.371 1.00 69.69 88 LEU A C 1
ATOM 681 O O . LEU A 1 88 ? 1.284 -19.023 -15.983 1.00 69.69 88 LEU A O 1
ATOM 685 N N . LEU A 1 89 ? -0.231 -20.670 -15.869 1.00 76.25 89 LEU A N 1
ATOM 686 C CA . LEU A 1 89 ? -0.946 -20.307 -17.087 1.00 76.25 89 LEU A CA 1
ATOM 687 C C . LEU A 1 89 ? -2.126 -19.414 -16.691 1.00 76.25 89 LEU A C 1
ATOM 689 O O . LEU A 1 89 ? -3.042 -19.864 -15.997 1.00 76.25 89 LEU A O 1
ATOM 693 N N . ALA A 1 90 ? -2.084 -18.145 -17.097 1.00 71.75 90 ALA A N 1
ATOM 694 C CA . ALA A 1 90 ? -3.087 -17.142 -16.745 1.00 71.75 90 ALA A CA 1
ATOM 695 C C . ALA A 1 90 ? -4.125 -16.940 -17.863 1.00 71.75 90 ALA A C 1
ATOM 697 O O . ALA A 1 90 ? -3.782 -16.886 -19.044 1.00 71.75 90 ALA A O 1
ATOM 698 N N . GLY A 1 91 ? -5.393 -16.796 -17.476 1.00 67.88 91 GLY A N 1
ATOM 699 C CA . GLY A 1 91 ? -6.514 -16.411 -18.336 1.00 67.88 91 GLY A CA 1
ATOM 700 C C . GLY A 1 91 ? -7.359 -15.305 -17.696 1.00 67.88 91 GLY A C 1
ATOM 701 O O . GLY A 1 91 ? -7.058 -14.831 -16.603 1.00 67.88 91 GLY A O 1
ATOM 702 N N . ALA A 1 92 ? -8.448 -14.899 -18.357 1.00 56.16 92 ALA A N 1
ATOM 703 C CA . ALA A 1 92 ? -9.271 -13.759 -17.925 1.00 56.16 92 ALA A CA 1
ATOM 704 C C . ALA A 1 92 ? -9.891 -13.901 -16.516 1.00 56.16 92 ALA A C 1
ATOM 706 O O . ALA A 1 92 ? -10.214 -12.897 -15.891 1.00 56.16 92 ALA A O 1
ATOM 707 N N . SER A 1 93 ? -10.064 -15.129 -16.015 1.00 61.91 93 SER A N 1
ATOM 708 C CA . SER A 1 93 ? -10.745 -15.416 -14.740 1.00 61.91 93 SER A CA 1
ATOM 709 C C . SER A 1 93 ? -9.815 -15.899 -13.620 1.00 61.91 93 SER A C 1
ATOM 711 O O . SER A 1 93 ? -10.292 -16.197 -12.529 1.00 61.91 93 SER A O 1
ATOM 713 N N . GLY A 1 94 ? -8.507 -16.004 -13.869 1.00 77.56 94 GLY A N 1
ATOM 714 C CA . GLY A 1 94 ? -7.541 -16.498 -12.887 1.00 77.56 94 GLY A CA 1
ATOM 715 C C . GLY A 1 94 ? -6.364 -17.236 -13.519 1.00 77.56 94 GLY A C 1
ATOM 716 O O . GLY A 1 94 ? -6.168 -17.207 -14.734 1.00 77.56 94 GLY A O 1
ATOM 717 N N . ALA A 1 95 ? -5.584 -17.911 -12.678 1.00 84.69 95 ALA A N 1
ATOM 718 C CA . ALA A 1 95 ? -4.395 -18.646 -13.085 1.00 84.69 95 ALA A CA 1
ATOM 719 C C . ALA A 1 95 ? -4.446 -20.099 -12.593 1.00 84.69 95 ALA A C 1
ATOM 721 O O . ALA A 1 95 ? -4.988 -20.390 -11.524 1.00 84.69 95 ALA A O 1
ATOM 722 N N . ILE A 1 96 ? -3.901 -21.025 -13.380 1.00 88.44 96 ILE A N 1
ATOM 723 C CA . ILE A 1 96 ? -3.818 -22.451 -13.033 1.00 88.44 96 ILE A CA 1
ATOM 724 C C . ILE A 1 96 ? -2.384 -22.957 -13.182 1.00 88.44 96 ILE A C 1
ATOM 726 O O . ILE A 1 96 ? -1.639 -22.500 -14.048 1.00 88.44 96 ILE A O 1
ATOM 730 N N . CYS A 1 97 ? -1.993 -23.921 -12.349 1.00 89.94 97 CYS A N 1
ATOM 731 C CA . CYS A 1 97 ? -0.670 -24.531 -12.434 1.00 89.94 97 CYS A CA 1
ATOM 732 C C . CYS A 1 97 ? -0.563 -25.502 -13.614 1.00 89.94 97 CYS A C 1
ATOM 734 O O . CYS A 1 97 ? -1.556 -26.091 -14.059 1.00 89.94 97 CYS A O 1
ATOM 736 N N . ALA A 1 98 ? 0.666 -25.721 -14.090 1.00 87.00 98 ALA A N 1
ATOM 737 C CA . ALA A 1 98 ? 0.949 -26.591 -15.232 1.00 87.00 98 ALA A CA 1
ATOM 738 C C . ALA A 1 98 ? 0.396 -28.019 -15.066 1.00 87.00 98 ALA A C 1
ATOM 740 O O . ALA A 1 98 ? -0.026 -28.636 -16.046 1.00 87.00 98 ALA A O 1
ATOM 741 N N . LYS A 1 99 ? 0.364 -28.550 -13.835 1.00 88.88 99 LYS A N 1
ATOM 742 C CA . LYS A 1 99 ? -0.235 -29.860 -13.544 1.00 88.88 99 LYS A CA 1
ATOM 743 C C . LYS A 1 99 ? -1.739 -29.859 -13.826 1.00 88.88 99 LYS A C 1
ATOM 745 O O . LYS A 1 99 ? -2.200 -30.669 -14.624 1.00 88.88 99 LYS A O 1
ATOM 750 N N . CYS A 1 100 ? -2.478 -28.920 -13.234 1.00 91.00 100 CYS A N 1
ATOM 751 C CA . CYS A 1 100 ? -3.926 -28.831 -13.427 1.00 91.00 100 CYS A CA 1
ATOM 752 C C . CYS A 1 100 ? -4.291 -28.553 -14.892 1.00 91.00 100 CYS A C 1
ATOM 754 O O . CYS A 1 100 ? -5.273 -29.097 -15.388 1.00 91.00 100 CYS A O 1
ATOM 756 N N . ALA A 1 101 ? -3.477 -27.772 -15.608 1.00 88.75 101 ALA A N 1
ATOM 757 C CA . ALA A 1 101 ? -3.663 -27.546 -17.040 1.00 88.75 101 ALA A CA 1
ATOM 758 C C . ALA A 1 101 ? -3.484 -28.831 -17.871 1.00 88.75 101 ALA A C 1
ATOM 760 O O . ALA A 1 101 ? -4.300 -29.113 -18.747 1.00 88.75 101 ALA A O 1
ATOM 761 N N . LYS A 1 102 ? -2.452 -29.641 -17.586 1.00 89.38 102 LYS A N 1
ATOM 762 C CA . LYS A 1 102 ? -2.233 -30.939 -18.255 1.00 89.38 102 LYS A CA 1
ATOM 763 C C . LYS A 1 102 ? -3.368 -31.922 -17.981 1.00 89.38 102 LYS A C 1
ATOM 765 O O . LYS A 1 102 ? -3.782 -32.634 -18.893 1.00 89.38 102 LYS A O 1
ATOM 770 N N . ASP A 1 103 ? -3.853 -31.965 -16.745 1.00 89.88 103 ASP A N 1
ATOM 771 C CA . ASP A 1 103 ? -4.953 -32.848 -16.358 1.00 89.88 103 ASP A CA 1
ATOM 772 C C . ASP A 1 103 ? -6.262 -32.427 -17.043 1.00 89.88 103 ASP A C 1
ATOM 774 O O . ASP A 1 103 ? -6.954 -33.274 -17.608 1.00 89.88 103 ASP A O 1
ATOM 778 N N . ALA A 1 104 ? -6.545 -31.121 -17.110 1.00 86.00 104 ALA A N 1
ATOM 779 C CA . ALA A 1 104 ? -7.677 -30.589 -17.867 1.00 86.00 104 ALA A CA 1
ATOM 780 C C . ALA A 1 104 ? -7.567 -30.914 -19.366 1.00 86.00 104 ALA A C 1
ATOM 782 O O . ALA A 1 104 ? -8.520 -31.412 -19.958 1.00 86.00 104 ALA A O 1
ATOM 783 N N . TYR A 1 105 ? -6.397 -30.706 -19.979 1.00 85.88 105 TYR A N 1
ATOM 784 C CA . TYR A 1 105 ? -6.179 -31.019 -21.395 1.00 85.88 105 TYR A CA 1
ATOM 785 C C . TYR A 1 105 ? -6.472 -32.489 -21.707 1.00 85.88 105 TYR A C 1
ATOM 787 O O . TYR A 1 105 ? -7.187 -32.776 -22.662 1.00 85.88 105 TYR A O 1
ATOM 795 N N . LYS A 1 106 ? -5.988 -33.427 -20.883 1.00 88.81 106 LYS A N 1
ATOM 796 C CA . LYS A 1 106 ? -6.290 -34.859 -21.052 1.00 88.81 106 LYS A CA 1
ATOM 797 C C . LYS A 1 106 ? -7.784 -35.164 -20.971 1.00 88.81 106 LYS A C 1
ATOM 799 O O . LYS A 1 106 ? -8.236 -36.082 -21.639 1.00 88.81 106 LYS A O 1
ATOM 804 N N . HIS A 1 107 ? -8.525 -34.424 -20.150 1.00 84.94 107 HIS A N 1
ATOM 805 C CA . HIS A 1 107 ? -9.959 -34.627 -19.978 1.00 84.94 107 HIS A CA 1
ATOM 806 C C . HIS A 1 107 ? -10.784 -34.100 -21.161 1.00 84.94 107 HIS A C 1
ATOM 808 O O . HIS A 1 107 ? -11.789 -34.705 -21.507 1.00 84.94 107 HIS A O 1
ATOM 814 N N . PHE A 1 108 ? -10.363 -32.997 -21.786 1.00 77.50 108 PHE A N 1
ATOM 815 C CA . PHE A 1 108 ? -11.097 -32.365 -22.894 1.00 77.50 108 PHE A CA 1
ATOM 816 C C . PHE A 1 108 ? -10.607 -32.756 -24.294 1.00 77.50 108 PHE A C 1
ATOM 818 O O . PHE A 1 108 ? -11.282 -32.462 -25.275 1.00 77.50 108 PHE A O 1
ATOM 825 N N . SER A 1 109 ? -9.435 -33.382 -24.394 1.00 74.31 109 SER A N 1
ATOM 826 C CA . SER A 1 109 ? -8.827 -33.800 -25.670 1.00 74.31 109 SER A CA 1
ATOM 827 C C . SER A 1 109 ? -8.925 -35.311 -25.910 1.00 74.31 109 SER A C 1
ATOM 829 O O . SER A 1 109 ? -8.265 -35.817 -26.819 1.00 74.31 109 SER A O 1
ATOM 831 N N . GLY A 1 110 ? -9.669 -36.019 -25.055 1.00 54.94 110 GLY A N 1
ATOM 832 C CA . GLY A 1 110 ? -9.919 -37.460 -25.116 1.00 54.94 110 GLY A CA 1
ATOM 833 C C . GLY A 1 110 ? -11.322 -37.776 -25.601 1.00 54.94 110 GLY A C 1
ATOM 834 O O . GLY A 1 110 ? -12.246 -37.011 -25.247 1.00 54.94 110 GLY A O 1
#

Foldseek 3Di:
DPVVVLVVQLVVCVVVVNLVSNLVSLVVQLVVCVVVVNVVSNVVSVVSNVVSVVSCCVPPNDPVRVCVVPCLWDAAPPPRDTHGPVQWDDDPPGTHGPVVVVVVCVVVVD

Secondary structure (DSSP, 8-state):
--HHHHHHHHHHHHHTT-HHHHHHHHHHHHHHHHHTT-HHHHHHHHHHHHHHHHHHHHHH--HHHHHHHS-SEEE-TTT--EEEGGGEEEETTEEEEHHHHHHHHHHH--